Protein AF-A0A1F7WEN4-F1 (afdb_monomer)

Mean predicted aligned error: 7.09 Å

Solvent-accessible surface area (backbone atoms only — not comparable to full-atom values): 8065 Å² total; per-residue (Å²): 133,85,78,74,82,74,71,77,73,68,73,78,92,58,49,85,58,84,48,67,66,56,43,46,49,52,26,50,52,48,16,47,76,71,62,49,34,56,84,86,46,46,62,55,50,40,66,74,45,45,52,54,51,50,51,49,49,52,52,44,50,52,54,46,50,63,68,38,64,82,46,97,56,33,71,58,56,50,50,52,40,53,40,54,48,33,51,49,55,63,57,55,32,53,67,48,44,93,56,60,69,59,49,48,46,56,46,50,59,54,42,65,74,58,36,89,77,41,72,68,45,29,53,42,44,48,57,47,50,51,51,54,45,50,54,70,62,70,77,108

Nearest PDB structures (foldseek):
  6r37-assembly1_A-2  TM=3.724E-01  e=4.590E+00  Trypanosoma brucei

Structure (mmCIF, N/CA/C/O backbone):
data_AF-A0A1F7WEN4-F1
#
_entry.id   AF-A0A1F7WEN4-F1
#
loop_
_atom_site.group_PDB
_atom_site.id
_atom_site.type_symbol
_atom_site.label_atom_id
_atom_site.label_alt_id
_atom_site.label_comp_id
_atom_site.label_asym_id
_atom_site.label_entity_id
_atom_site.label_seq_id
_atom_site.pdbx_PDB_ins_code
_atom_site.Cartn_x
_atom_site.Cartn_y
_atom_site.Cartn_z
_atom_site.occupancy
_atom_site.B_iso_or_equiv
_atom_site.auth_seq_id
_atom_site.auth_comp_id
_atom_site.auth_asym_id
_atom_site.auth_atom_id
_atom_site.pdbx_PDB_model_num
ATOM 1 N N . MET A 1 1 ? -11.452 43.438 -20.530 1.00 40.16 1 MET A N 1
ATOM 2 C CA . MET A 1 1 ? -11.910 42.689 -19.344 1.00 40.16 1 MET A CA 1
ATOM 3 C C . MET A 1 1 ? -11.244 41.334 -19.395 1.00 40.16 1 MET A C 1
ATOM 5 O O . MET A 1 1 ? -11.559 40.537 -20.272 1.00 40.16 1 MET A O 1
ATOM 9 N N . ASP A 1 2 ? -10.244 41.159 -18.539 1.00 42.22 2 ASP A N 1
ATOM 10 C CA . ASP A 1 2 ? -9.455 39.944 -18.387 1.00 42.22 2 ASP A CA 1
ATOM 11 C C . ASP A 1 2 ? -10.339 38.761 -17.995 1.00 42.22 2 ASP A C 1
ATOM 13 O O . ASP A 1 2 ? -10.879 38.705 -16.891 1.00 42.22 2 ASP A O 1
ATOM 17 N N . PHE A 1 3 ? -10.474 37.796 -18.904 1.00 42.66 3 PHE A N 1
ATOM 18 C CA . PHE A 1 3 ? -10.936 36.465 -18.542 1.00 42.66 3 PHE A CA 1
ATOM 19 C C . PHE A 1 3 ? -9.825 35.812 -17.729 1.00 42.66 3 PHE A C 1
ATOM 21 O O . PHE A 1 3 ? -8.823 35.342 -18.272 1.00 42.66 3 PHE A O 1
ATOM 28 N N . GLU A 1 4 ? -10.000 35.859 -16.409 1.00 45.31 4 GLU A N 1
ATOM 29 C CA . GLU A 1 4 ? -9.192 35.163 -15.423 1.00 45.31 4 GLU A CA 1
ATOM 30 C C . GLU A 1 4 ? -8.751 33.800 -15.958 1.00 45.31 4 GLU A C 1
ATOM 32 O O . GLU A 1 4 ? -9.554 32.885 -16.162 1.00 45.31 4 GLU A O 1
ATOM 37 N N . LYS A 1 5 ? -7.434 33.652 -16.120 1.00 45.81 5 LYS A N 1
ATOM 38 C CA . LYS A 1 5 ? -6.760 32.359 -16.108 1.00 45.81 5 LYS A CA 1
ATOM 39 C C . LYS A 1 5 ? -7.019 31.716 -14.747 1.00 45.81 5 LYS A C 1
ATOM 41 O O . LYS A 1 5 ? -6.143 31.699 -13.883 1.00 45.81 5 LYS A O 1
ATOM 46 N N . ARG A 1 6 ? -8.204 31.138 -14.557 1.00 46.62 6 ARG A N 1
ATOM 47 C CA . ARG A 1 6 ? -8.410 30.085 -13.569 1.00 46.62 6 ARG A CA 1
ATOM 48 C C . ARG A 1 6 ? -7.618 28.898 -14.082 1.00 46.62 6 ARG A C 1
ATOM 50 O O . ARG A 1 6 ? -8.125 28.051 -14.812 1.00 46.62 6 ARG A O 1
ATOM 57 N N . LYS A 1 7 ? -6.321 28.897 -13.759 1.00 41.38 7 LYS A N 1
ATOM 58 C CA . LYS A 1 7 ? -5.505 27.692 -13.764 1.00 41.38 7 LYS A CA 1
ATOM 59 C C . LYS A 1 7 ? -6.309 26.680 -12.959 1.00 41.38 7 LYS A C 1
ATOM 61 O O . LYS A 1 7 ? -6.380 26.783 -11.738 1.00 41.38 7 LYS A O 1
ATOM 66 N N . LEU A 1 8 ? -6.952 25.751 -13.659 1.00 39.59 8 LEU A N 1
ATOM 67 C CA . LEU A 1 8 ? -7.334 24.470 -13.101 1.00 39.59 8 LEU A CA 1
ATOM 68 C C . LEU A 1 8 ? -6.047 23.931 -12.488 1.00 39.59 8 LEU A C 1
ATOM 70 O O . LEU A 1 8 ? -5.135 23.508 -13.201 1.00 39.59 8 LEU A O 1
ATOM 74 N N . VAL A 1 9 ? -5.922 24.071 -11.171 1.00 36.31 9 VAL A N 1
ATOM 75 C CA . VAL A 1 9 ? -4.912 23.364 -10.405 1.00 36.31 9 VAL A CA 1
ATOM 76 C C . VAL A 1 9 ? -5.284 21.909 -10.619 1.00 36.31 9 VAL A C 1
ATOM 78 O O . VAL A 1 9 ? -6.213 21.407 -9.989 1.00 36.31 9 VAL A O 1
ATOM 81 N N . LYS A 1 10 ? -4.639 21.262 -11.599 1.00 38.97 10 LYS A N 1
ATOM 82 C CA . LYS A 1 10 ? -4.671 19.808 -11.713 1.00 38.97 10 LYS A CA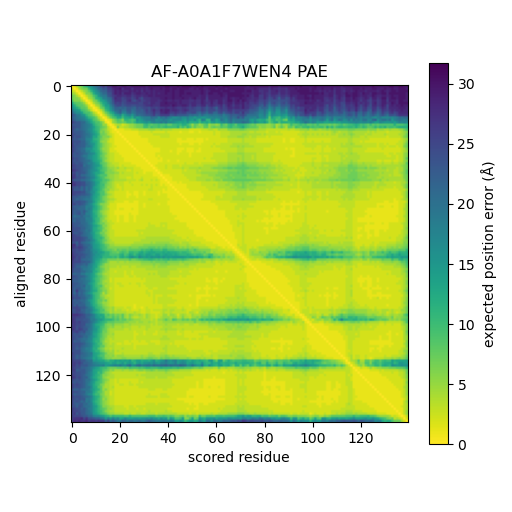 1
ATOM 83 C C . LYS A 1 10 ? -4.369 19.302 -10.300 1.00 38.97 10 LYS A C 1
ATOM 85 O O . LYS A 1 10 ? -3.400 19.806 -9.715 1.00 38.97 10 LYS A O 1
ATOM 90 N N . PRO A 1 11 ? -5.193 18.412 -9.719 1.00 42.00 11 PRO A N 1
ATOM 91 C CA . PRO A 1 11 ? -4.841 17.779 -8.457 1.00 42.00 11 PRO A CA 1
ATOM 92 C C . PRO A 1 11 ? -3.391 17.331 -8.595 1.00 42.00 11 PRO A C 1
ATOM 94 O O . PRO A 1 11 ? -3.041 16.788 -9.644 1.00 42.00 11 PRO A O 1
ATOM 97 N N . LYS A 1 12 ? -2.531 17.673 -7.628 1.00 44.75 12 LYS A N 1
ATOM 98 C CA . LYS A 1 12 ? -1.159 17.164 -7.617 1.00 44.75 12 LYS A CA 1
ATOM 99 C C . LYS A 1 12 ? -1.277 15.650 -7.669 1.00 44.75 12 LYS A C 1
ATOM 101 O O . LYS A 1 12 ? -1.657 15.020 -6.691 1.00 44.75 12 LYS A O 1
ATOM 106 N N . ASP A 1 13 ? -1.038 15.120 -8.853 1.00 49.84 13 ASP A N 1
ATOM 107 C CA . ASP A 1 13 ? -1.231 13.731 -9.234 1.00 49.84 13 ASP A CA 1
ATOM 108 C C . ASP A 1 13 ? 0.016 12.946 -8.792 1.00 49.84 13 ASP A C 1
ATOM 110 O O . ASP A 1 13 ? 0.591 12.164 -9.538 1.00 49.84 13 ASP A O 1
ATOM 114 N N . GLU A 1 14 ? 0.520 13.274 -7.606 1.00 53.56 14 GLU A N 1
ATOM 115 C CA . GLU A 1 14 ? 1.702 12.717 -6.971 1.00 53.56 14 GLU A CA 1
ATOM 116 C C . GLU A 1 14 ? 1.198 12.070 -5.684 1.00 53.56 14 GLU A C 1
ATOM 118 O O . GLU A 1 14 ? 0.561 12.741 -4.866 1.00 53.56 14 GLU A O 1
ATOM 123 N N . SER A 1 15 ? 1.450 10.768 -5.520 1.00 58.94 15 SER A N 1
ATOM 124 C CA . SER A 1 15 ? 1.280 10.112 -4.223 1.00 58.94 15 SER A CA 1
ATOM 125 C C . SER A 1 15 ? 2.043 10.920 -3.176 1.00 58.94 15 SER A C 1
ATOM 127 O O . SER A 1 15 ? 3.218 11.238 -3.373 1.00 58.94 15 SER A O 1
ATOM 129 N N . LYS A 1 16 ? 1.386 11.269 -2.068 1.00 66.62 16 LYS A N 1
ATOM 130 C CA . LYS A 1 16 ? 2.027 12.051 -0.994 1.00 66.62 16 LYS A CA 1
ATOM 131 C C . LYS A 1 16 ? 2.862 11.191 -0.046 1.00 66.62 16 LYS A C 1
ATOM 133 O O . LYS A 1 16 ? 3.461 11.728 0.881 1.00 66.62 16 LYS A O 1
ATOM 138 N N . ILE A 1 17 ? 2.864 9.875 -0.242 1.00 76.31 17 ILE A N 1
ATOM 139 C CA . ILE A 1 17 ? 3.585 8.924 0.600 1.00 76.31 17 ILE A CA 1
ATOM 140 C C . ILE A 1 17 ? 5.033 8.840 0.122 1.00 76.31 17 ILE A C 1
ATOM 142 O O . ILE A 1 17 ? 5.296 8.350 -0.975 1.00 76.31 17 ILE A O 1
ATOM 146 N N . ILE A 1 18 ? 5.948 9.334 0.958 1.00 75.75 18 ILE A N 1
ATOM 147 C CA . ILE A 1 18 ? 7.394 9.356 0.697 1.00 75.75 18 ILE A CA 1
ATOM 148 C C . ILE A 1 18 ? 8.114 8.305 1.555 1.00 75.75 18 ILE A C 1
ATOM 150 O O . ILE A 1 18 ? 9.071 7.692 1.089 1.00 75.75 18 ILE A O 1
ATOM 154 N N . ASP A 1 19 ? 7.636 8.067 2.779 1.00 88.31 19 ASP A N 1
ATOM 155 C CA . ASP A 1 19 ? 8.211 7.110 3.724 1.00 88.31 19 ASP A CA 1
ATOM 156 C C . ASP A 1 19 ? 7.141 6.420 4.600 1.00 88.31 19 ASP A C 1
ATOM 158 O O . ASP A 1 19 ? 5.949 6.748 4.542 1.00 88.31 19 ASP A O 1
ATOM 162 N N . GLU A 1 20 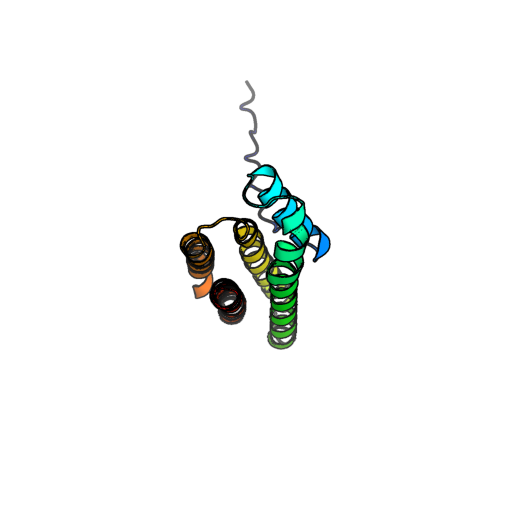? 7.581 5.451 5.417 1.00 94.00 20 GLU A N 1
ATOM 163 C CA . GLU A 1 20 ? 6.718 4.677 6.320 1.00 94.00 20 GLU A CA 1
ATOM 164 C C . GLU A 1 20 ? 6.001 5.574 7.332 1.00 94.00 20 GLU A C 1
ATOM 166 O O . GLU A 1 20 ? 4.805 5.402 7.565 1.00 94.00 20 GLU A O 1
ATOM 171 N N . SER A 1 21 ? 6.709 6.545 7.922 1.00 93.44 21 SER A N 1
ATOM 172 C CA . SER A 1 21 ? 6.153 7.416 8.963 1.00 93.44 21 SER A CA 1
ATOM 173 C C . SER A 1 21 ? 5.017 8.254 8.397 1.00 93.44 21 SER A C 1
ATOM 175 O O . SER A 1 21 ? 3.935 8.295 8.978 1.00 93.44 21 SER A O 1
ATOM 177 N N . MET A 1 22 ? 5.223 8.859 7.227 1.00 92.25 22 MET A N 1
ATOM 178 C CA . MET A 1 22 ? 4.204 9.643 6.534 1.00 92.25 22 MET A CA 1
ATOM 179 C C . MET A 1 22 ? 2.971 8.806 6.200 1.00 92.25 22 MET A C 1
ATOM 181 O O . MET A 1 22 ? 1.843 9.275 6.359 1.00 92.25 22 MET A O 1
ATOM 185 N N . TYR A 1 23 ? 3.173 7.572 5.739 1.00 94.44 23 TYR A N 1
ATOM 186 C CA . TYR A 1 23 ? 2.080 6.653 5.442 1.00 94.44 23 TYR A CA 1
ATOM 187 C C . TYR A 1 23 ? 1.291 6.261 6.698 1.00 94.44 23 TYR A C 1
ATOM 189 O O . TYR A 1 23 ? 0.056 6.342 6.705 1.00 94.44 23 TYR A O 1
ATOM 197 N N . VAL A 1 24 ? 1.993 5.871 7.764 1.00 94.75 24 VAL A N 1
ATOM 198 C CA . VAL A 1 24 ? 1.383 5.493 9.042 1.00 94.75 24 VAL A CA 1
ATOM 199 C C . VAL A 1 24 ? 0.615 6.673 9.627 1.00 94.75 24 VAL A C 1
ATOM 201 O O . VAL A 1 24 ? -0.555 6.519 9.978 1.00 94.75 24 VAL A O 1
ATOM 204 N N . ASP A 1 25 ? 1.224 7.857 9.673 1.00 93.38 25 ASP A N 1
ATOM 205 C CA . ASP A 1 25 ? 0.590 9.066 10.196 1.00 93.38 25 ASP A CA 1
ATOM 206 C C . ASP A 1 25 ? -0.646 9.446 9.383 1.00 93.38 25 ASP A C 1
ATOM 208 O O . ASP A 1 25 ? -1.683 9.775 9.961 1.00 93.38 25 ASP A O 1
ATOM 212 N N . LEU A 1 26 ? -0.586 9.355 8.051 1.00 92.00 26 LEU A N 1
ATOM 213 C CA . LEU A 1 26 ? -1.738 9.605 7.186 1.00 92.00 26 LEU A CA 1
ATOM 214 C C . LEU A 1 26 ? -2.911 8.683 7.537 1.00 92.00 26 LEU A C 1
ATOM 216 O O . LEU A 1 26 ? -4.036 9.159 7.706 1.00 92.00 26 LEU A O 1
ATOM 220 N N . CYS A 1 27 ? -2.660 7.382 7.672 1.00 93.50 27 CYS A N 1
ATOM 221 C CA . CYS A 1 27 ? -3.713 6.401 7.927 1.00 93.50 27 CYS A CA 1
ATOM 222 C C . CYS A 1 27 ? -4.258 6.496 9.356 1.00 93.50 27 CYS A C 1
ATOM 224 O O . CYS A 1 27 ? -5.474 6.489 9.552 1.00 93.50 27 CYS A O 1
ATOM 226 N N . VAL A 1 28 ? -3.378 6.642 10.349 1.00 94.31 28 VAL A N 1
ATOM 227 C CA . VAL A 1 28 ? -3.764 6.790 11.757 1.00 94.31 28 VAL A CA 1
ATOM 228 C C . VAL A 1 28 ? -4.562 8.071 11.967 1.00 94.31 28 VAL A C 1
ATOM 230 O O . VAL A 1 28 ? -5.643 8.019 12.550 1.00 94.31 28 VAL A O 1
ATOM 233 N N . ASN A 1 29 ? -4.078 9.214 11.471 1.00 93.00 29 ASN A N 1
ATOM 234 C CA . ASN A 1 29 ? -4.784 10.486 11.636 1.00 93.00 29 ASN A CA 1
ATOM 235 C C . ASN A 1 29 ? -6.154 10.444 10.960 1.00 93.00 29 ASN A C 1
ATOM 237 O O . ASN A 1 29 ? -7.128 10.956 11.508 1.00 93.00 29 ASN A O 1
ATOM 241 N N . TYR A 1 30 ? -6.256 9.804 9.793 1.00 92.25 30 TYR A N 1
ATOM 242 C CA . TYR A 1 30 ? -7.538 9.627 9.122 1.00 92.25 30 TYR A CA 1
ATOM 243 C C . TYR A 1 30 ? -8.502 8.760 9.944 1.00 92.25 30 TYR A C 1
ATOM 245 O O . TYR A 1 30 ? -9.654 9.149 10.138 1.00 92.25 30 TYR A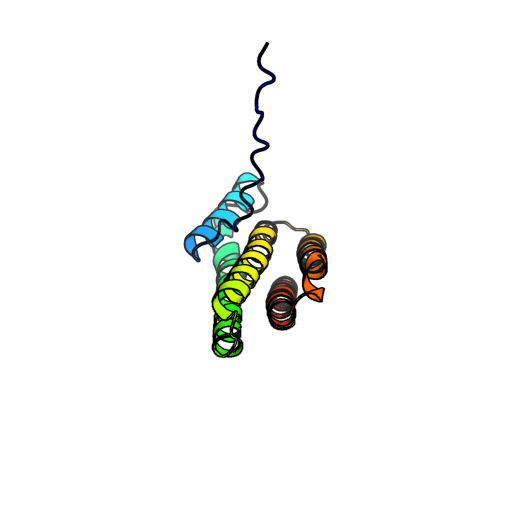 O 1
ATOM 253 N N . ALA A 1 31 ? -8.037 7.631 10.485 1.00 92.75 31 ALA A N 1
ATOM 254 C CA . ALA A 1 31 ? -8.853 6.732 11.300 1.00 92.75 31 ALA A CA 1
ATOM 255 C C . ALA A 1 31 ? -9.310 7.367 12.629 1.00 92.75 31 ALA A C 1
ATOM 257 O O . ALA A 1 31 ? -10.462 7.191 13.024 1.00 92.75 31 ALA A O 1
ATOM 258 N N . LEU A 1 32 ? -8.444 8.145 13.288 1.00 92.88 32 LEU A N 1
ATOM 259 C CA . LEU A 1 32 ? -8.782 8.869 14.519 1.00 92.88 32 LEU A CA 1
ATOM 260 C C . LEU A 1 32 ? -9.786 9.999 14.249 1.00 92.88 32 LEU A C 1
ATOM 262 O O . LEU A 1 32 ? -10.799 10.102 14.935 1.00 92.88 32 LEU A O 1
ATOM 266 N N . ASN A 1 33 ? -9.553 10.814 13.214 1.00 92.94 33 ASN A N 1
ATOM 267 C CA . ASN A 1 33 ? -10.432 11.942 12.876 1.00 92.94 33 ASN A CA 1
ATOM 268 C C . ASN A 1 33 ? -11.828 11.502 12.412 1.00 92.94 33 ASN A C 1
ATOM 270 O O . ASN A 1 33 ? -12.791 12.249 12.557 1.00 92.94 33 ASN A O 1
ATOM 274 N N . THR A 1 34 ? -11.940 10.304 11.837 1.00 91.69 34 THR A N 1
ATOM 275 C CA . THR A 1 34 ? -13.223 9.709 11.427 1.00 91.69 34 THR A CA 1
ATOM 276 C C . THR A 1 34 ? -13.908 8.930 12.550 1.00 91.69 34 THR A C 1
ATOM 278 O O . THR A 1 34 ? -15.063 8.539 12.395 1.00 91.69 34 THR A O 1
ATOM 281 N N . GLY A 1 35 ? -13.226 8.710 13.680 1.00 91.25 35 GLY A N 1
ATOM 282 C CA . GLY A 1 35 ? -13.740 7.935 14.809 1.00 91.25 35 GLY A CA 1
ATOM 283 C C . GLY A 1 35 ? -13.814 6.427 14.554 1.00 91.25 35 GLY A C 1
ATOM 284 O O . GLY A 1 35 ? -14.492 5.720 15.295 1.00 91.25 35 GLY A O 1
ATOM 285 N N . TRP A 1 36 ? -13.144 5.920 13.518 1.00 92.00 36 TRP A N 1
ATOM 286 C CA . TRP A 1 36 ? -13.104 4.485 13.219 1.00 92.00 36 TRP A CA 1
ATOM 287 C C . TRP A 1 36 ? -12.251 3.695 14.207 1.00 92.00 36 TRP A C 1
ATOM 289 O O . TRP A 1 36 ? -12.510 2.521 14.455 1.00 92.00 36 TRP A O 1
ATOM 299 N N . VAL A 1 37 ? -11.239 4.348 14.771 1.00 91.44 37 VAL A N 1
ATOM 300 C CA . VAL A 1 37 ? -10.286 3.759 15.709 1.00 91.44 37 VAL A CA 1
ATOM 301 C C . VAL A 1 37 ? -10.164 4.698 16.903 1.00 91.44 37 VAL A C 1
ATOM 303 O O . VAL A 1 37 ? -10.115 5.915 16.729 1.00 91.44 37 VAL A O 1
ATOM 306 N N . GLN A 1 38 ? -10.129 4.143 18.112 1.00 92.44 38 GLN A N 1
ATOM 307 C CA . GLN A 1 38 ? -9.847 4.893 19.338 1.00 92.44 38 GLN A CA 1
ATOM 308 C C . GLN A 1 38 ? -8.329 5.024 19.562 1.00 92.44 38 GLN A C 1
ATOM 310 O O . GLN A 1 38 ? -7.567 4.193 19.055 1.00 92.44 38 GLN A O 1
ATOM 315 N N . PRO A 1 39 ? -7.843 6.025 20.319 1.00 91.88 39 PRO A N 1
ATOM 316 C CA . PRO A 1 39 ? -6.408 6.222 20.548 1.00 91.88 39 PRO A CA 1
ATOM 317 C C . PRO A 1 39 ? -5.662 4.968 21.029 1.00 91.88 39 PRO A C 1
ATOM 319 O O . PRO A 1 39 ? -4.531 4.722 20.609 1.00 91.88 39 PRO A O 1
ATOM 322 N N . GLU A 1 40 ? -6.303 4.129 21.841 1.00 92.50 40 GLU A N 1
ATOM 323 C CA . GLU A 1 40 ? -5.721 2.903 22.404 1.00 92.50 40 GLU A CA 1
ATOM 324 C C . GLU A 1 40 ? -5.557 1.800 21.345 1.00 92.50 40 GLU A C 1
ATOM 326 O O . GLU A 1 40 ? -4.696 0.929 21.458 1.00 92.50 40 GLU A O 1
ATOM 331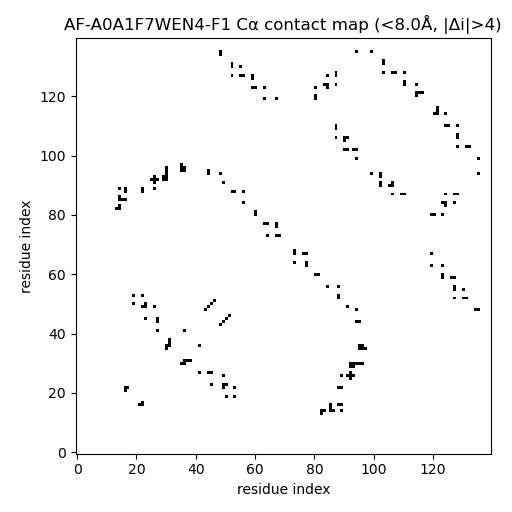 N N . GLN A 1 41 ? -6.358 1.857 20.281 1.00 90.06 41 GLN A N 1
ATOM 332 C CA . GLN A 1 41 ? -6.331 0.918 19.162 1.00 90.06 41 GLN A CA 1
ATOM 333 C C . GLN A 1 41 ? -5.315 1.322 18.078 1.00 90.06 41 GLN A C 1
ATOM 335 O O . GLN A 1 41 ? -5.060 0.537 17.161 1.00 90.06 41 GLN A O 1
ATOM 340 N N . LYS A 1 42 ? -4.678 2.503 18.189 1.00 93.12 42 LYS A N 1
ATOM 341 C CA . LYS A 1 42 ? -3.657 2.989 17.240 1.00 93.12 42 LYS A CA 1
ATOM 342 C C . LYS A 1 42 ? -2.540 1.970 17.030 1.00 93.12 42 LYS A C 1
ATOM 344 O O . LYS A 1 42 ? -2.185 1.685 15.893 1.00 93.12 42 LYS A O 1
ATOM 349 N N . ASN A 1 43 ? -2.004 1.407 18.112 1.00 93.50 43 ASN A N 1
ATOM 350 C CA . ASN A 1 43 ? -0.889 0.463 18.015 1.00 93.50 43 ASN A CA 1
ATOM 351 C C . ASN A 1 43 ? -1.289 -0.816 17.272 1.00 93.50 43 ASN A C 1
ATOM 353 O O . ASN A 1 43 ? -0.500 -1.339 16.494 1.00 93.50 43 ASN A O 1
ATOM 357 N N . ILE A 1 44 ? -2.525 -1.288 17.460 1.00 92.25 44 ILE A N 1
ATOM 358 C CA . ILE A 1 44 ? -3.045 -2.454 16.738 1.00 92.25 44 ILE A CA 1
ATOM 359 C C . ILE A 1 44 ? -3.149 -2.135 15.245 1.00 92.25 44 ILE A C 1
ATOM 361 O O . ILE A 1 44 ? -2.634 -2.898 14.431 1.00 92.25 44 ILE A O 1
ATOM 365 N N . LEU A 1 45 ? -3.747 -0.992 14.884 1.00 93.50 45 LEU A N 1
ATOM 366 C CA . LEU A 1 45 ? -3.840 -0.545 13.492 1.00 93.50 45 LEU A CA 1
ATOM 367 C C . LEU A 1 45 ? -2.449 -0.454 12.839 1.00 93.50 45 LEU A C 1
ATOM 369 O O . LEU A 1 45 ? -2.234 -0.989 11.751 1.00 93.50 45 LEU A O 1
ATOM 373 N N . THR A 1 46 ? -1.496 0.192 13.512 1.00 94.69 46 THR A N 1
ATOM 374 C CA . THR A 1 46 ? -0.145 0.406 12.984 1.00 94.69 46 THR A CA 1
ATOM 375 C C . THR A 1 46 ? 0.633 -0.894 12.817 1.00 94.69 46 THR A C 1
ATOM 377 O O . THR A 1 46 ? 1.137 -1.159 11.727 1.00 94.69 46 THR A O 1
ATOM 380 N N . GLU A 1 47 ? 0.742 -1.704 13.871 1.00 95.50 47 GLU A N 1
ATOM 381 C CA . GLU A 1 47 ? 1.618 -2.881 13.870 1.00 95.50 47 GLU A CA 1
ATOM 382 C C . GLU A 1 47 ? 1.024 -4.055 13.090 1.00 95.50 47 GLU A C 1
ATOM 384 O O . GLU A 1 47 ? 1.759 -4.792 12.437 1.00 95.50 47 GLU A O 1
ATOM 389 N N . GLN A 1 48 ? -0.298 -4.248 13.138 1.00 94.00 48 GLN A N 1
ATOM 390 C CA . GLN A 1 48 ? -0.920 -5.402 12.482 1.00 94.00 48 GLN A CA 1
ATOM 391 C C . GLN A 1 48 ? -1.247 -5.159 11.013 1.00 94.00 48 GLN A C 1
ATOM 393 O O . GLN A 1 48 ? -1.306 -6.129 10.260 1.00 94.00 48 GLN A O 1
ATOM 398 N N . TYR A 1 49 ? -1.452 -3.902 10.606 1.00 94.94 49 TYR A N 1
ATOM 399 C CA . TYR A 1 49 ? -1.902 -3.584 9.252 1.00 94.94 49 TYR A CA 1
ATOM 400 C C . TYR A 1 49 ? -0.937 -2.665 8.512 1.00 94.94 49 TYR A C 1
ATOM 402 O O . TYR A 1 49 ? -0.380 -3.061 7.492 1.00 94.94 49 TYR A O 1
ATOM 410 N N . LEU A 1 50 ? -0.703 -1.454 9.021 1.00 95.62 50 LEU A N 1
ATOM 411 C CA . LEU A 1 50 ? -0.008 -0.421 8.246 1.00 95.62 50 LEU A CA 1
ATOM 412 C C . LEU A 1 50 ? 1.463 -0.778 7.989 1.00 95.62 50 LEU A C 1
ATOM 414 O O . LEU A 1 50 ? 1.892 -0.821 6.839 1.00 95.62 50 LEU A O 1
ATOM 418 N N . LYS A 1 51 ? 2.237 -1.108 9.025 1.00 96.12 51 LYS A N 1
ATOM 419 C CA . LYS A 1 51 ? 3.650 -1.483 8.848 1.00 96.12 51 LYS A CA 1
ATOM 420 C C . LYS A 1 51 ? 3.838 -2.694 7.923 1.00 96.12 51 LYS A C 1
ATOM 422 O O . LYS A 1 51 ? 4.649 -2.596 7.003 1.00 96.12 51 LYS A O 1
ATOM 427 N N . PRO A 1 52 ? 3.084 -3.803 8.077 1.00 97.38 52 PRO A N 1
ATOM 428 C CA . PRO A 1 52 ? 3.147 -4.915 7.129 1.00 97.38 52 PRO A CA 1
ATOM 429 C C . PRO A 1 52 ? 2.847 -4.514 5.680 1.00 97.38 52 PRO A C 1
ATOM 431 O O . PRO A 1 52 ? 3.562 -4.938 4.774 1.00 97.38 52 PRO A O 1
ATOM 434 N N . ILE A 1 53 ? 1.832 -3.674 5.451 1.00 97.12 53 ILE A N 1
ATOM 435 C CA . ILE A 1 53 ? 1.476 -3.192 4.107 1.00 97.12 53 ILE A CA 1
ATOM 436 C C . ILE A 1 53 ? 2.603 -2.350 3.511 1.00 97.12 53 ILE A C 1
ATOM 438 O O . ILE A 1 53 ? 2.972 -2.553 2.354 1.00 97.12 53 ILE A O 1
ATOM 442 N N . TYR A 1 54 ? 3.177 -1.433 4.292 1.00 97.00 54 TYR A N 1
ATOM 443 C CA . TYR A 1 54 ? 4.282 -0.602 3.824 1.00 97.00 54 TYR A CA 1
ATOM 444 C C . TYR A 1 54 ? 5.523 -1.439 3.496 1.00 97.00 54 TYR A C 1
ATOM 446 O O . TYR A 1 54 ? 6.137 -1.253 2.445 1.00 97.00 54 TYR A O 1
ATOM 454 N N . LYS A 1 55 ? 5.841 -2.423 4.344 1.00 97.38 55 LYS A N 1
ATOM 455 C CA . LYS A 1 55 ? 6.922 -3.381 4.097 1.00 97.38 55 LYS A CA 1
ATOM 456 C C . LYS A 1 55 ? 6.716 -4.116 2.773 1.00 97.38 55 LYS A C 1
ATOM 458 O O . LYS A 1 55 ? 7.622 -4.123 1.941 1.00 97.38 55 LYS A O 1
ATOM 463 N N . LYS A 1 56 ? 5.515 -4.654 2.529 1.00 97.88 56 LYS A N 1
ATOM 464 C CA . LYS A 1 56 ? 5.210 -5.330 1.261 1.00 97.88 56 LYS A CA 1
ATOM 465 C C . LYS A 1 56 ? 5.315 -4.386 0.062 1.00 97.88 56 LYS A C 1
ATOM 467 O O . LYS A 1 56 ? 5.841 -4.778 -0.973 1.00 97.88 56 LYS A O 1
ATOM 472 N N . TYR A 1 57 ? 4.858 -3.143 0.197 1.00 96.81 57 TYR A N 1
ATOM 473 C CA . TYR A 1 57 ? 5.024 -2.117 -0.834 1.00 96.81 57 TYR A CA 1
ATOM 474 C C . TYR A 1 57 ? 6.499 -1.889 -1.190 1.00 96.81 57 TYR A C 1
ATOM 476 O O . TYR A 1 57 ? 6.835 -1.852 -2.373 1.00 96.81 57 TYR A O 1
ATOM 484 N N . THR A 1 58 ? 7.383 -1.776 -0.192 1.00 96.50 58 THR A N 1
ATOM 485 C CA . THR A 1 58 ? 8.823 -1.614 -0.445 1.00 96.50 58 THR A CA 1
ATOM 486 C C . THR A 1 58 ? 9.449 -2.852 -1.078 1.00 96.50 58 THR A C 1
ATOM 488 O O . THR A 1 58 ? 10.199 -2.708 -2.037 1.00 96.50 58 THR A O 1
ATOM 491 N N . GLU A 1 59 ? 9.083 -4.054 -0.618 1.00 97.50 59 GLU A N 1
ATOM 492 C CA . GLU A 1 59 ? 9.564 -5.321 -1.189 1.00 97.50 59 GLU A CA 1
ATOM 493 C C . GLU A 1 59 ? 9.202 -5.429 -2.675 1.00 97.50 59 GLU A C 1
ATOM 495 O O . GLU A 1 59 ? 10.075 -5.627 -3.514 1.00 97.50 59 GLU A O 1
ATOM 500 N N . VAL A 1 60 ? 7.930 -5.195 -3.015 1.00 96.81 60 VAL A N 1
ATOM 501 C CA . VAL A 1 60 ? 7.446 -5.231 -4.403 1.00 96.81 60 VAL A CA 1
ATOM 502 C C . VAL A 1 60 ? 8.132 -4.170 -5.267 1.00 96.81 60 VAL A C 1
ATOM 504 O O . VAL A 1 60 ? 8.469 -4.433 -6.420 1.00 96.81 60 VAL A O 1
ATOM 507 N N . LEU A 1 61 ? 8.356 -2.964 -4.737 1.00 94.38 61 LEU A N 1
ATOM 508 C CA . LEU A 1 61 ? 9.073 -1.929 -5.481 1.00 94.38 61 LEU A CA 1
ATOM 509 C C . LEU A 1 61 ? 10.525 -2.298 -5.753 1.00 94.38 61 LEU A C 1
ATOM 511 O O . LEU A 1 61 ? 11.023 -1.991 -6.833 1.00 94.38 61 LEU A O 1
ATOM 515 N N . ASP A 1 62 ? 11.213 -2.900 -4.792 1.00 95.31 62 ASP A N 1
ATOM 516 C CA . ASP A 1 62 ? 12.614 -3.272 -4.961 1.00 95.31 62 ASP A CA 1
ATOM 517 C C . ASP A 1 62 ? 12.770 -4.457 -5.924 1.00 95.31 62 ASP A C 1
ATOM 519 O O . ASP A 1 62 ? 13.670 -4.428 -6.766 1.00 95.31 62 ASP A O 1
ATOM 523 N N . GLU A 1 63 ? 11.844 -5.422 -5.896 1.00 95.56 63 GLU A N 1
ATOM 524 C CA . GLU A 1 63 ? 11.735 -6.487 -6.905 1.00 95.56 63 GLU A CA 1
ATOM 525 C C . GLU A 1 63 ? 11.579 -5.896 -8.315 1.00 95.56 63 GLU A C 1
ATOM 527 O O . GLU A 1 63 ? 12.389 -6.164 -9.202 1.00 95.56 63 GLU A O 1
ATOM 532 N N . VAL A 1 64 ? 10.602 -5.005 -8.509 1.00 93.81 64 VAL A N 1
ATOM 533 C CA . VAL A 1 64 ? 10.358 -4.358 -9.807 1.00 93.81 64 VAL A CA 1
ATOM 534 C C . VAL A 1 64 ? 11.557 -3.537 -10.274 1.00 93.81 64 VAL A C 1
ATOM 536 O O . VAL A 1 64 ? 11.906 -3.586 -11.449 1.00 93.81 64 VAL A O 1
ATOM 539 N N . LYS A 1 65 ? 12.203 -2.770 -9.386 1.00 93.25 65 LYS A N 1
ATOM 540 C CA . LYS A 1 65 ? 13.399 -1.992 -9.751 1.00 93.25 65 LYS A CA 1
ATOM 541 C C . LYS A 1 65 ? 14.523 -2.894 -10.247 1.00 93.25 65 LYS A C 1
ATOM 543 O O . LYS A 1 65 ? 15.235 -2.491 -11.160 1.00 93.25 65 LYS A O 1
ATOM 548 N N . SER A 1 66 ? 14.692 -4.068 -9.637 1.00 92.81 66 SER A N 1
ATOM 549 C CA . SER A 1 66 ? 15.702 -5.044 -10.050 1.00 92.81 66 SER A CA 1
ATOM 550 C C . SER A 1 66 ? 15.415 -5.585 -11.450 1.00 92.81 66 SER A C 1
ATOM 552 O O . SER A 1 66 ? 16.324 -5.635 -12.274 1.00 92.81 66 SER A O 1
ATOM 554 N N . GLU A 1 67 ? 14.161 -5.939 -11.735 1.00 91.25 67 GLU A N 1
ATOM 555 C CA . GLU A 1 67 ? 13.747 -6.478 -13.039 1.00 91.25 67 GLU A CA 1
ATOM 556 C C . GLU A 1 67 ? 13.815 -5.418 -14.154 1.00 91.25 67 GLU A C 1
ATOM 558 O O . GLU A 1 67 ? 14.373 -5.648 -15.225 1.00 91.25 67 GLU A O 1
ATOM 563 N N . VAL A 1 68 ? 13.329 -4.206 -13.874 1.00 90.12 68 VAL A N 1
ATOM 564 C CA . VAL A 1 68 ? 13.256 -3.098 -14.841 1.00 90.12 68 VAL A CA 1
ATOM 565 C C . VAL A 1 68 ? 14.626 -2.446 -15.092 1.00 90.12 68 VAL A C 1
ATOM 567 O O . VAL A 1 68 ? 14.784 -1.694 -16.050 1.00 90.12 68 VAL A O 1
ATOM 570 N N . ALA A 1 69 ? 15.654 -2.726 -14.280 1.00 86.69 69 ALA A N 1
ATOM 571 C CA . ALA A 1 69 ? 16.972 -2.083 -14.379 1.00 86.69 69 ALA A CA 1
ATOM 572 C C . ALA A 1 69 ? 17.660 -2.239 -15.751 1.00 86.69 69 ALA A C 1
ATOM 574 O O . ALA A 1 69 ? 18.512 -1.420 -16.101 1.00 86.69 69 ALA A O 1
ATOM 575 N N . ALA A 1 70 ? 17.309 -3.276 -16.517 1.00 83.31 70 ALA A N 1
ATOM 576 C CA . ALA A 1 70 ? 17.852 -3.528 -17.851 1.00 83.31 70 ALA A CA 1
ATOM 577 C C . ALA A 1 70 ? 17.111 -2.781 -18.981 1.00 83.31 70 ALA A C 1
ATOM 579 O O . ALA A 1 70 ? 17.588 -2.769 -20.120 1.00 83.31 70 ALA A O 1
ATOM 580 N N . ASP A 1 71 ? 15.974 -2.145 -18.690 1.00 86.31 71 ASP A N 1
ATOM 581 C CA . ASP A 1 71 ? 15.151 -1.471 -19.692 1.00 86.31 71 ASP A CA 1
ATOM 582 C C . ASP A 1 71 ? 15.704 -0.092 -20.070 1.00 86.31 71 ASP A C 1
ATOM 584 O O . ASP A 1 71 ? 16.183 0.680 -19.241 1.00 86.31 71 ASP A O 1
ATOM 588 N N . THR A 1 72 ? 15.543 0.289 -21.340 1.00 81.25 72 THR A N 1
ATOM 589 C CA . THR A 1 72 ? 15.965 1.610 -21.854 1.00 81.25 72 THR A CA 1
ATOM 590 C C . THR A 1 72 ? 15.180 2.780 -21.233 1.00 81.25 72 THR A C 1
ATOM 592 O O . THR A 1 72 ? 15.639 3.918 -21.251 1.00 81.25 72 THR A O 1
ATOM 595 N N . ASP A 1 73 ? 13.998 2.500 -20.681 1.00 87.94 73 ASP A N 1
ATOM 596 C CA . ASP A 1 73 ? 13.059 3.460 -20.087 1.00 87.94 73 ASP A CA 1
ATOM 597 C C . ASP A 1 73 ? 13.136 3.511 -18.550 1.00 87.94 73 ASP A C 1
ATOM 599 O O . ASP A 1 73 ? 12.612 4.454 -17.966 1.00 87.94 73 ASP A O 1
ATOM 603 N N . ALA A 1 74 ? 13.838 2.570 -17.905 1.00 88.94 74 ALA A N 1
ATOM 604 C CA . ALA A 1 74 ? 13.673 2.145 -16.509 1.00 88.94 74 ALA A CA 1
ATOM 605 C C . ALA A 1 74 ? 13.219 3.208 -15.489 1.00 88.94 74 ALA A C 1
ATOM 607 O O . ALA A 1 74 ? 12.294 2.978 -14.710 1.00 88.94 74 ALA A O 1
ATOM 608 N N . GLU A 1 75 ? 13.844 4.388 -15.477 1.00 90.00 75 GLU A N 1
ATOM 609 C CA . GLU A 1 75 ? 13.497 5.483 -14.566 1.00 90.00 75 GLU A CA 1
ATOM 610 C C . GLU A 1 75 ? 12.037 5.955 -14.715 1.00 90.00 75 GLU A C 1
ATOM 612 O O . GLU A 1 75 ? 11.364 6.241 -13.719 1.00 90.00 75 GLU A O 1
ATOM 617 N N . THR A 1 76 ? 11.528 6.035 -15.944 1.00 90.69 76 THR A N 1
ATOM 618 C CA . THR A 1 76 ? 10.157 6.474 -16.236 1.00 90.69 76 THR A CA 1
ATOM 619 C C . THR A 1 76 ? 9.152 5.433 -15.758 1.00 90.69 76 THR A C 1
ATOM 621 O O . THR A 1 76 ? 8.230 5.773 -15.007 1.00 90.69 76 THR A O 1
ATOM 624 N N . ARG A 1 77 ? 9.365 4.160 -16.098 1.00 90.56 77 ARG A N 1
ATOM 625 C CA . ARG A 1 77 ? 8.564 3.027 -15.624 1.00 90.56 77 ARG A CA 1
ATOM 626 C C . ARG A 1 77 ? 8.558 2.915 -14.101 1.00 90.56 77 ARG A C 1
ATOM 628 O O . ARG A 1 77 ? 7.480 2.873 -13.509 1.00 90.56 77 ARG A O 1
ATOM 635 N N . ILE A 1 78 ? 9.715 2.998 -13.440 1.00 91.75 78 ILE A N 1
ATOM 636 C CA . ILE A 1 78 ? 9.803 2.976 -11.968 1.00 91.75 78 ILE A CA 1
ATOM 637 C C . ILE A 1 78 ? 9.005 4.134 -11.353 1.00 91.75 78 ILE A C 1
ATOM 639 O O . ILE A 1 78 ? 8.276 3.922 -10.379 1.00 91.75 78 ILE A O 1
ATOM 643 N N . LYS A 1 79 ? 9.078 5.349 -11.918 1.00 91.31 79 LYS A N 1
ATOM 644 C CA . LYS A 1 79 ? 8.275 6.497 -11.451 1.00 91.31 79 LYS A CA 1
ATOM 645 C C . LYS A 1 79 ? 6.775 6.241 -11.585 1.00 91.31 79 LYS A C 1
ATOM 647 O O . LYS A 1 79 ? 6.024 6.545 -10.655 1.00 91.31 79 LYS A O 1
ATOM 652 N N . ILE A 1 80 ? 6.334 5.681 -12.711 1.00 91.25 80 ILE A N 1
ATOM 653 C CA . ILE A 1 80 ? 4.923 5.342 -12.944 1.00 91.25 80 ILE A CA 1
ATOM 654 C C . ILE A 1 80 ? 4.456 4.292 -11.932 1.00 91.25 80 ILE A C 1
ATOM 656 O O . ILE A 1 80 ? 3.426 4.496 -11.285 1.00 91.25 80 ILE A O 1
ATOM 660 N N . ILE A 1 81 ? 5.221 3.215 -11.748 1.00 92.50 81 ILE A N 1
ATOM 661 C CA . ILE A 1 81 ? 4.878 2.127 -10.824 1.00 92.50 81 ILE A CA 1
ATOM 662 C C . ILE A 1 81 ? 4.825 2.644 -9.388 1.00 92.50 81 ILE A C 1
ATOM 664 O O . ILE A 1 81 ? 3.802 2.493 -8.723 1.00 92.50 81 ILE A O 1
ATOM 668 N N . THR A 1 82 ? 5.858 3.364 -8.946 1.00 93.12 82 THR A N 1
ATOM 669 C CA . THR A 1 82 ? 5.904 3.984 -7.611 1.00 93.12 82 THR A CA 1
ATOM 670 C C . THR A 1 82 ? 4.687 4.875 -7.366 1.00 93.12 82 THR A C 1
ATOM 672 O O . THR A 1 82 ? 4.031 4.762 -6.330 1.00 93.12 82 THR A O 1
ATOM 675 N N . LYS A 1 83 ? 4.313 5.714 -8.342 1.00 90.69 83 LYS A N 1
ATOM 676 C CA . LYS A 1 83 ? 3.117 6.562 -8.245 1.00 90.69 83 LYS A CA 1
ATOM 677 C C . LYS A 1 83 ? 1.842 5.733 -8.066 1.00 90.69 83 LYS A C 1
ATOM 679 O O . LYS A 1 83 ? 1.029 6.042 -7.195 1.00 90.69 83 LYS A O 1
ATOM 684 N N . ARG A 1 84 ? 1.639 4.699 -8.885 1.00 92.56 84 ARG A N 1
ATOM 685 C CA . ARG A 1 84 ? 0.421 3.871 -8.852 1.00 92.56 84 ARG A CA 1
ATOM 686 C C . ARG A 1 84 ? 0.310 3.061 -7.566 1.00 92.56 84 ARG A C 1
ATOM 688 O O . ARG A 1 84 ? -0.756 3.053 -6.953 1.00 92.56 84 ARG A O 1
ATOM 695 N N . LEU A 1 85 ? 1.405 2.461 -7.111 1.00 93.62 85 LEU A N 1
ATOM 696 C CA . LEU A 1 85 ? 1.432 1.742 -5.840 1.00 93.62 85 LEU A CA 1
ATOM 697 C C . LEU A 1 85 ? 1.216 2.677 -4.643 1.00 93.62 85 LEU A C 1
ATOM 699 O O . LEU A 1 85 ? 0.473 2.335 -3.726 1.00 93.62 85 LEU A O 1
ATOM 703 N N . GLY A 1 86 ? 1.771 3.892 -4.676 1.00 92.88 86 GLY A N 1
ATOM 704 C CA . GLY A 1 86 ? 1.510 4.904 -3.651 1.00 92.88 86 GLY A CA 1
ATOM 705 C C . GLY A 1 86 ? 0.019 5.242 -3.521 1.00 92.88 86 GLY A C 1
ATOM 706 O O . GLY A 1 86 ? -0.518 5.330 -2.421 1.00 92.88 86 GLY A O 1
ATOM 707 N N . HIS A 1 87 ? -0.708 5.312 -4.635 1.00 91.50 87 HIS A N 1
ATOM 708 C CA . HIS A 1 87 ? -2.160 5.489 -4.598 1.00 91.50 87 HIS A CA 1
ATOM 709 C C . HIS A 1 87 ? -2.934 4.254 -4.098 1.00 91.50 87 HIS A C 1
ATOM 711 O O . HIS A 1 87 ? -4.039 4.411 -3.568 1.00 91.50 87 HIS A O 1
ATOM 717 N N . ILE A 1 88 ? -2.398 3.037 -4.245 1.00 93.88 88 ILE A N 1
ATOM 718 C CA . ILE A 1 88 ? -2.947 1.852 -3.561 1.00 93.88 88 ILE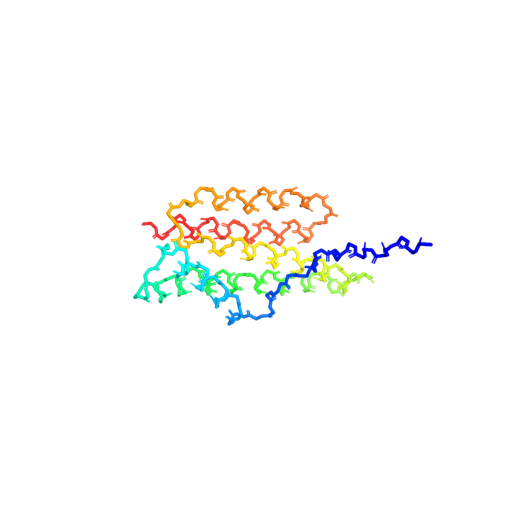 A CA 1
ATOM 719 C C . ILE A 1 88 ? -2.768 2.016 -2.048 1.00 93.88 88 ILE A C 1
ATOM 721 O O . ILE A 1 88 ? -3.744 1.880 -1.309 1.00 93.88 88 ILE A O 1
ATOM 725 N N . LEU A 1 89 ? -1.573 2.404 -1.585 1.00 93.94 89 LEU A N 1
ATOM 726 C CA . LEU A 1 89 ? -1.328 2.679 -0.166 1.00 93.94 89 LEU A CA 1
ATOM 727 C C . LEU A 1 89 ? -2.291 3.734 0.385 1.00 93.94 89 LEU A C 1
ATOM 729 O O . LEU A 1 89 ? -2.909 3.514 1.423 1.00 93.94 89 LEU A O 1
ATOM 733 N N . GLU A 1 90 ? -2.509 4.847 -0.315 1.00 91.62 90 GLU A N 1
ATOM 734 C CA . GLU A 1 90 ? -3.433 5.894 0.141 1.00 91.62 90 GLU A CA 1
ATOM 735 C C . GLU A 1 90 ? -4.860 5.376 0.397 1.00 91.62 90 GLU A C 1
ATOM 737 O O . GLU A 1 90 ? -5.560 5.932 1.246 1.00 91.62 90 GLU A O 1
ATOM 742 N N . ARG A 1 91 ? -5.314 4.328 -0.303 1.00 91.25 91 ARG A N 1
ATOM 743 C CA . ARG A 1 91 ? -6.648 3.721 -0.109 1.00 91.25 91 ARG A CA 1
ATOM 744 C C . ARG A 1 91 ? -6.739 2.881 1.159 1.00 91.25 91 ARG A C 1
ATOM 746 O O . ARG A 1 91 ? -7.799 2.818 1.781 1.00 91.25 91 ARG A O 1
ATOM 753 N N . THR A 1 92 ? -5.617 2.335 1.618 1.00 92.94 92 THR A N 1
ATOM 754 C CA . THR A 1 92 ? -5.539 1.584 2.881 1.00 92.94 92 THR A CA 1
ATOM 755 C C . THR A 1 92 ? -5.747 2.456 4.125 1.00 92.94 92 THR A C 1
ATOM 757 O O . THR A 1 92 ? -5.978 1.927 5.210 1.00 92.94 92 THR A O 1
ATOM 760 N N . ARG A 1 93 ? -5.821 3.791 3.985 1.00 90.19 93 ARG A N 1
ATOM 761 C CA . ARG A 1 93 ? -6.244 4.700 5.072 1.00 90.19 93 ARG A CA 1
ATOM 762 C C . ARG A 1 93 ? -7.589 4.319 5.697 1.00 90.19 93 ARG A C 1
ATOM 764 O O . ARG A 1 93 ? -7.894 4.732 6.810 1.00 90.19 93 ARG A O 1
ATOM 771 N N . ARG A 1 94 ? -8.409 3.550 4.973 1.00 88.69 94 ARG A N 1
ATOM 772 C CA . ARG A 1 94 ? -9.724 3.074 5.409 1.00 88.69 94 ARG A CA 1
ATOM 773 C C . ARG A 1 94 ? -9.705 1.804 6.259 1.00 88.69 94 ARG A C 1
ATOM 775 O O . ARG A 1 94 ? -10.761 1.450 6.770 1.00 88.69 94 ARG A O 1
ATOM 782 N N . ILE A 1 95 ? -8.556 1.153 6.463 1.00 88.44 95 ILE A N 1
ATOM 783 C CA . ILE A 1 95 ? -8.436 -0.118 7.214 1.00 88.44 95 ILE A CA 1
ATOM 784 C C . ILE A 1 95 ? -8.928 -0.024 8.663 1.00 88.44 95 ILE A C 1
ATOM 786 O O . ILE A 1 95 ? -9.388 -1.018 9.210 1.00 88.44 95 ILE A O 1
ATOM 790 N N . GLY A 1 96 ? -8.937 1.169 9.262 1.00 81.31 96 GLY A N 1
ATOM 791 C CA . GLY A 1 96 ? -9.570 1.371 10.568 1.00 81.31 96 GLY A CA 1
ATOM 792 C C . GLY A 1 96 ? -11.093 1.163 10.577 1.00 81.31 96 GLY A C 1
ATOM 793 O O . GLY A 1 96 ? -11.665 0.964 11.642 1.00 81.31 96 GLY A O 1
ATOM 794 N N . SER A 1 97 ? -11.763 1.223 9.422 1.00 85.88 97 SER A N 1
ATOM 795 C CA . SER A 1 97 ? -13.215 1.040 9.319 1.00 85.88 97 SER A CA 1
ATOM 796 C C . SER A 1 97 ? -13.634 -0.432 9.426 1.00 85.88 97 SER A C 1
ATOM 798 O O . SER A 1 97 ? -12.850 -1.348 9.193 1.00 85.88 97 SER A O 1
ATOM 800 N N . THR A 1 98 ? -14.911 -0.674 9.724 1.00 79.00 98 THR A N 1
ATOM 801 C CA . THR A 1 98 ? -15.479 -2.030 9.824 1.00 79.00 98 THR A CA 1
ATOM 802 C C . THR A 1 98 ? -15.801 -2.677 8.469 1.00 79.00 98 THR A C 1
ATOM 804 O O . THR A 1 98 ? -16.195 -3.841 8.428 1.00 79.00 98 THR A O 1
ATOM 807 N N . ASP A 1 99 ? -15.624 -1.963 7.353 1.00 88.69 99 ASP A N 1
ATOM 808 C CA 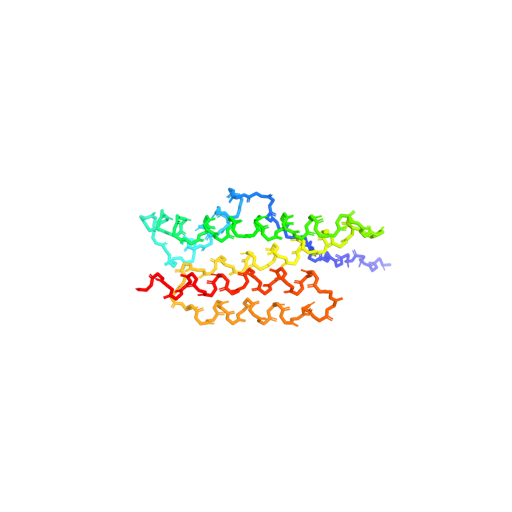. ASP A 1 99 ? -16.081 -2.371 6.019 1.00 88.69 99 ASP A CA 1
ATOM 809 C C . ASP A 1 99 ? -14.924 -2.863 5.133 1.00 88.69 99 ASP A C 1
ATOM 811 O O . ASP A 1 99 ? -14.501 -2.208 4.178 1.00 88.69 99 ASP A O 1
ATOM 815 N N . ARG A 1 100 ? -14.393 -4.043 5.468 1.00 89.88 100 ARG A N 1
ATOM 816 C CA . ARG A 1 100 ? -13.236 -4.643 4.776 1.00 89.88 100 ARG A CA 1
ATOM 817 C C . ARG A 1 100 ? -13.514 -4.907 3.294 1.00 89.88 100 ARG A C 1
ATOM 819 O O . ARG A 1 100 ? -12.671 -4.606 2.455 1.00 89.88 100 ARG A O 1
ATOM 826 N N . ASN A 1 101 ? -14.722 -5.373 2.966 1.00 91.50 101 ASN A N 1
ATOM 827 C CA . ASN A 1 101 ? -15.140 -5.662 1.590 1.00 91.50 101 ASN A CA 1
ATOM 828 C C . ASN A 1 101 ? -15.029 -4.429 0.688 1.00 91.50 101 ASN A C 1
ATOM 830 O O . ASN A 1 101 ? -14.530 -4.512 -0.432 1.00 91.50 101 ASN A O 1
ATOM 834 N N . ASN A 1 102 ? -15.482 -3.273 1.171 1.00 91.06 102 ASN A N 1
ATOM 835 C CA . ASN A 1 102 ? -15.446 -2.037 0.400 1.00 91.06 102 ASN A CA 1
ATOM 836 C C . ASN A 1 102 ? -14.023 -1.502 0.223 1.00 91.06 102 ASN A C 1
ATOM 838 O O . ASN A 1 102 ? -13.721 -0.951 -0.831 1.00 91.06 102 ASN A O 1
ATOM 842 N N . ILE A 1 103 ? -13.144 -1.697 1.211 1.00 92.31 103 ILE A N 1
ATOM 843 C CA . ILE A 1 103 ? -11.720 -1.341 1.103 1.00 92.31 103 ILE A CA 1
ATOM 844 C C . ILE A 1 103 ? -11.053 -2.187 0.021 1.00 92.31 103 ILE A C 1
ATOM 846 O O . ILE A 1 103 ? -10.441 -1.643 -0.896 1.00 92.31 103 ILE A O 1
ATOM 850 N N . THR A 1 104 ? -11.207 -3.509 0.110 1.00 94.12 104 THR A N 1
ATOM 851 C CA . THR A 1 104 ? -10.654 -4.454 -0.863 1.00 94.12 104 THR A CA 1
ATOM 852 C C . THR A 1 1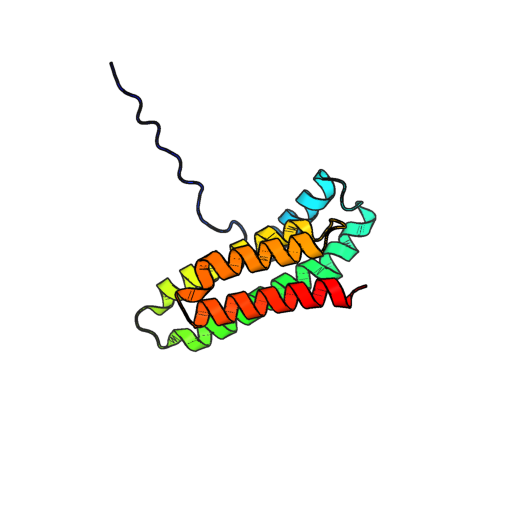04 ? -11.180 -4.157 -2.267 1.00 94.12 104 THR A C 1
ATOM 854 O O . THR A 1 104 ? -10.395 -4.059 -3.208 1.00 94.12 104 THR A O 1
ATOM 857 N N . ARG A 1 105 ? -12.489 -3.907 -2.408 1.00 93.88 105 ARG A N 1
ATOM 858 C CA . ARG A 1 105 ? -13.099 -3.508 -3.682 1.00 93.88 105 ARG A CA 1
ATOM 859 C C . ARG A 1 105 ? -12.511 -2.205 -4.225 1.00 93.88 105 ARG A C 1
ATOM 861 O O . ARG A 1 105 ? -12.143 -2.165 -5.385 1.00 93.88 105 ARG A O 1
ATOM 868 N N . GLU A 1 106 ? -12.371 -1.159 -3.409 1.00 93.44 106 GLU A N 1
ATOM 869 C CA . GLU A 1 106 ? -11.806 0.128 -3.852 1.00 93.44 106 GLU A CA 1
ATOM 870 C C . GLU A 1 106 ? -10.348 -0.002 -4.334 1.00 93.44 106 GLU A C 1
ATOM 872 O O . GLU A 1 106 ? -9.933 0.693 -5.265 1.00 93.44 106 GLU A O 1
ATOM 877 N N . ILE A 1 107 ? -9.568 -0.888 -3.709 1.00 94.81 107 ILE A N 1
ATOM 878 C CA . ILE A 1 107 ? -8.191 -1.190 -4.115 1.00 94.81 107 ILE A CA 1
ATOM 879 C C . ILE A 1 107 ? -8.171 -1.926 -5.456 1.00 94.81 107 ILE A C 1
ATOM 881 O O . ILE A 1 107 ? -7.438 -1.505 -6.353 1.00 94.81 107 ILE A O 1
ATOM 885 N N . TYR A 1 108 ? -8.984 -2.973 -5.615 1.00 95.19 108 TYR A N 1
ATOM 886 C CA . TYR A 1 108 ? -9.056 -3.729 -6.866 1.00 95.19 108 TYR A CA 1
ATOM 887 C C . TYR A 1 108 ? -9.647 -2.905 -8.019 1.00 95.19 108 TYR A C 1
ATOM 889 O O . TYR A 1 108 ? -9.047 -2.872 -9.089 1.00 95.19 108 TYR A O 1
ATOM 897 N N . ASP A 1 109 ? -10.716 -2.136 -7.785 1.00 94.06 109 ASP A N 1
ATOM 898 C CA . ASP A 1 109 ? -11.288 -1.202 -8.767 1.00 94.06 109 ASP A CA 1
ATOM 899 C C . ASP A 1 109 ? -10.221 -0.195 -9.244 1.00 94.06 109 ASP A C 1
ATOM 901 O O . ASP A 1 109 ? -10.138 0.150 -10.426 1.00 94.06 109 ASP A O 1
ATOM 905 N N . TYR A 1 110 ? -9.366 0.280 -8.328 1.00 92.5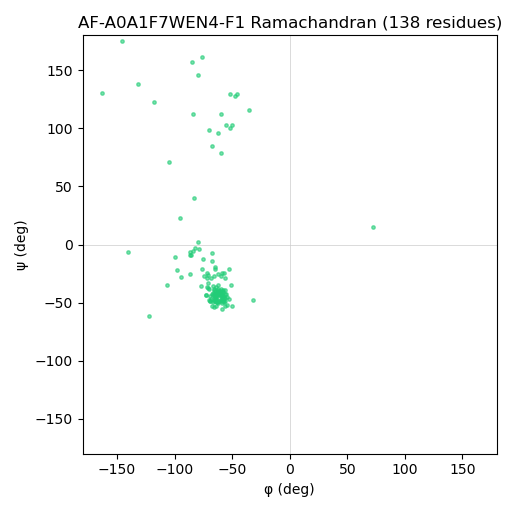0 110 TYR A N 1
ATOM 906 C CA . TYR A 1 110 ? -8.267 1.167 -8.692 1.00 92.50 110 TYR A CA 1
ATOM 907 C C . TYR A 1 110 ? -7.180 0.450 -9.482 1.00 92.50 110 TYR A C 1
ATOM 909 O O . TYR A 1 110 ? -6.783 0.977 -10.519 1.00 92.50 110 TYR A O 1
ATOM 917 N N . ARG A 1 111 ? -6.723 -0.726 -9.032 1.00 93.56 111 ARG A N 1
ATOM 918 C CA . ARG A 1 111 ? -5.766 -1.565 -9.771 1.00 93.56 111 ARG A CA 1
ATOM 919 C C . ARG A 1 111 ? -6.233 -1.756 -11.213 1.00 93.56 111 ARG A C 1
ATOM 921 O O . ARG A 1 111 ? -5.504 -1.421 -12.144 1.00 93.56 111 ARG A O 1
ATOM 928 N N . ASP A 1 112 ? -7.468 -2.209 -11.396 1.00 93.12 112 ASP A N 1
ATOM 929 C CA . ASP A 1 112 ? -8.033 -2.557 -12.704 1.00 93.12 112 ASP A CA 1
ATOM 930 C C . ASP A 1 112 ? -8.109 -1.358 -13.656 1.00 93.12 112 ASP A C 1
ATOM 932 O O . ASP A 1 112 ? -8.009 -1.522 -14.871 1.00 93.12 112 ASP A O 1
ATOM 936 N N . SER A 1 113 ? -8.182 -0.135 -13.120 1.00 91.12 113 SER A N 1
ATOM 937 C CA . SER A 1 113 ? -8.183 1.094 -13.923 1.00 91.12 113 SER A CA 1
ATOM 938 C C . SER A 1 113 ? -6.862 1.389 -14.651 1.00 91.12 113 SER A C 1
ATOM 940 O O . SER A 1 113 ? -6.838 2.258 -15.525 1.00 91.12 113 SER A O 1
ATOM 942 N N . PHE A 1 114 ? -5.761 0.711 -14.303 1.00 85.81 114 PHE A N 1
ATOM 943 C CA . PHE A 1 114 ? -4.448 0.920 -14.929 1.00 85.81 114 PHE A CA 1
ATOM 944 C C . PHE A 1 114 ? -3.632 -0.362 -15.163 1.00 85.81 114 PHE A C 1
ATOM 946 O O . PHE A 1 114 ? -2.576 -0.286 -15.784 1.00 85.81 114 PHE A O 1
ATOM 953 N N . CYS A 1 115 ? -4.088 -1.523 -14.685 1.00 75.25 115 CYS A N 1
ATOM 954 C CA . CYS A 1 115 ? -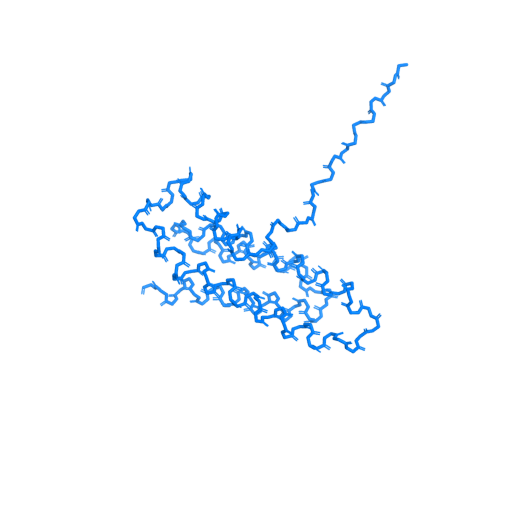3.342 -2.787 -14.729 1.00 75.25 115 CYS A CA 1
ATOM 955 C C . CYS A 1 115 ? -2.987 -3.245 -16.155 1.00 75.25 115 CYS A C 1
ATOM 957 O O . CYS A 1 115 ? -1.981 -3.901 -16.360 1.00 75.25 115 CYS A O 1
ATOM 959 N N . GLN A 1 116 ? -3.770 -2.855 -17.163 1.00 73.56 116 GLN A N 1
ATOM 960 C CA . GLN A 1 116 ? -3.637 -3.369 -18.533 1.00 73.56 116 GLN A CA 1
ATOM 961 C C . GLN A 1 116 ? -2.513 -2.722 -19.363 1.00 73.56 116 GLN A C 1
ATOM 963 O O . GLN A 1 116 ? -2.392 -3.013 -20.551 1.00 73.56 116 GLN A O 1
ATOM 968 N N . SER A 1 117 ? -1.732 -1.798 -18.794 1.00 72.12 117 SER A N 1
ATOM 969 C CA . SER A 1 117 ? -0.770 -1.003 -19.569 1.00 72.12 117 SER A CA 1
ATOM 970 C C . SER A 1 117 ? 0.676 -1.500 -19.530 1.00 72.12 117 SER A C 1
ATOM 972 O O . SER A 1 117 ? 1.449 -1.098 -20.395 1.00 72.12 117 SER A O 1
ATOM 974 N N . ASP A 1 118 ? 1.068 -2.284 -18.521 1.00 86.50 118 ASP A N 1
ATOM 975 C CA . ASP A 1 118 ? 2.471 -2.645 -18.272 1.00 86.50 118 ASP A CA 1
ATOM 976 C C . ASP A 1 118 ? 2.564 -3.865 -17.332 1.00 86.50 118 ASP A C 1
ATOM 978 O O . ASP A 1 118 ? 1.922 -3.876 -16.282 1.00 86.50 118 ASP A O 1
ATOM 982 N N . GLU A 1 119 ? 3.352 -4.880 -17.698 1.00 90.69 119 GLU A N 1
ATOM 983 C CA . GLU A 1 119 ? 3.434 -6.157 -16.964 1.00 90.69 119 GLU A CA 1
ATOM 984 C C . GLU A 1 119 ? 4.046 -6.012 -15.563 1.00 90.69 119 GLU A C 1
ATOM 986 O O . GLU A 1 119 ? 3.592 -6.648 -14.611 1.00 90.69 119 GLU A O 1
ATOM 991 N N . TYR A 1 120 ? 5.028 -5.120 -15.400 1.00 92.38 120 TYR A N 1
ATOM 992 C CA . TYR A 1 120 ? 5.649 -4.858 -14.104 1.00 92.38 120 TYR A CA 1
ATOM 993 C C . TYR A 1 120 ? 4.687 -4.107 -13.191 1.00 92.38 120 TYR A C 1
ATOM 995 O O . TYR A 1 120 ? 4.620 -4.370 -11.989 1.00 92.38 120 TYR A O 1
ATOM 1003 N N . LEU A 1 121 ? 3.908 -3.186 -13.762 1.00 92.69 121 LEU A N 1
ATOM 1004 C CA . LEU A 1 121 ? 2.840 -2.503 -13.043 1.00 92.69 121 LEU A CA 1
ATOM 1005 C C . LEU A 1 121 ? 1.734 -3.472 -12.613 1.00 92.69 121 LEU A C 1
ATOM 1007 O O . LEU A 1 121 ? 1.260 -3.374 -11.480 1.00 92.69 121 LEU A O 1
ATOM 1011 N N . GLU A 1 122 ? 1.338 -4.395 -13.489 1.00 93.94 122 GLU A N 1
ATOM 1012 C CA . GLU A 1 122 ? 0.348 -5.429 -13.190 1.00 93.94 122 GLU A CA 1
ATOM 1013 C C . GLU A 1 122 ? 0.815 -6.351 -12.067 1.00 93.94 122 GLU A C 1
ATOM 1015 O O . GLU A 1 122 ? 0.092 -6.523 -11.078 1.00 93.94 122 GLU A O 1
ATOM 1020 N N . TYR A 1 123 ? 2.039 -6.873 -12.173 1.00 95.06 123 TYR A N 1
ATOM 1021 C CA . TYR A 1 123 ? 2.662 -7.679 -11.128 1.00 95.06 123 TYR A CA 1
ATOM 1022 C C . TYR A 1 123 ? 2.664 -6.937 -9.791 1.00 95.06 123 TYR A C 1
ATOM 1024 O O . TYR A 1 123 ? 2.193 -7.458 -8.775 1.00 95.06 123 TYR A O 1
ATOM 1032 N N . ALA A 1 124 ? 3.157 -5.699 -9.792 1.00 95.56 124 ALA A N 1
ATOM 1033 C CA . ALA A 1 124 ? 3.338 -4.936 -8.573 1.00 95.56 124 ALA A CA 1
ATOM 1034 C C . ALA A 1 124 ? 2.007 -4.601 -7.894 1.00 95.56 124 ALA A C 1
ATOM 1036 O O . ALA A 1 124 ? 1.846 -4.756 -6.680 1.00 95.56 124 ALA A O 1
ATOM 1037 N N . ALA A 1 125 ? 1.037 -4.139 -8.684 1.00 95.94 125 ALA A N 1
ATOM 1038 C CA . ALA A 1 125 ? -0.261 -3.728 -8.176 1.00 95.94 125 ALA A CA 1
ATOM 1039 C C . ALA A 1 125 ? -1.081 -4.927 -7.689 1.00 95.94 125 ALA A C 1
ATOM 1041 O O . ALA A 1 125 ? -1.731 -4.825 -6.649 1.00 95.94 125 ALA A O 1
ATOM 1042 N N . THR A 1 126 ? -1.007 -6.063 -8.388 1.00 96.25 126 THR A N 1
ATOM 1043 C CA . THR A 1 126 ? -1.651 -7.317 -7.972 1.00 96.25 126 THR A CA 1
ATOM 1044 C C . THR A 1 126 ? -1.019 -7.855 -6.695 1.00 96.25 126 THR A C 1
ATOM 1046 O O . THR A 1 126 ? -1.731 -8.071 -5.719 1.00 96.25 126 THR A O 1
ATOM 1049 N N . SER A 1 127 ? 0.313 -7.939 -6.638 1.00 97.19 127 SER A N 1
ATOM 1050 C CA . SER A 1 127 ? 1.041 -8.430 -5.459 1.00 97.19 127 SER A CA 1
ATOM 1051 C C . SER A 1 127 ? 0.730 -7.629 -4.195 1.00 97.19 127 SER A C 1
ATOM 1053 O O . SER A 1 127 ? 0.577 -8.196 -3.112 1.00 97.19 127 SER A O 1
ATOM 1055 N N . LEU A 1 128 ? 0.634 -6.301 -4.312 1.00 97.62 128 LEU A N 1
ATOM 1056 C CA . LEU A 1 128 ? 0.286 -5.447 -3.180 1.00 97.62 128 LEU A CA 1
ATOM 1057 C C . LEU A 1 128 ? -1.200 -5.569 -2.806 1.00 97.62 128 LEU A C 1
ATOM 1059 O O . LEU A 1 128 ? -1.519 -5.653 -1.620 1.00 97.62 128 LEU A O 1
ATOM 1063 N N . ALA A 1 129 ? -2.106 -5.579 -3.788 1.00 96.88 129 ALA A N 1
ATOM 1064 C CA . ALA A 1 129 ? -3.545 -5.684 -3.545 1.00 96.88 129 ALA A CA 1
ATOM 1065 C C . ALA A 1 129 ? -3.928 -7.021 -2.890 1.00 96.88 129 ALA A C 1
ATOM 1067 O O . ALA A 1 129 ? -4.686 -7.023 -1.917 1.00 96.88 129 ALA A O 1
ATOM 1068 N N . ASP A 1 130 ? -3.362 -8.127 -3.374 1.00 97.25 130 ASP A N 1
ATOM 1069 C CA . ASP A 1 130 ? -3.609 -9.468 -2.842 1.00 97.25 130 ASP A CA 1
ATOM 1070 C C . ASP A 1 130 ? -3.098 -9.584 -1.408 1.00 97.25 130 ASP A C 1
ATOM 1072 O O . ASP A 1 130 ? -3.847 -10.003 -0.528 1.00 97.25 130 ASP A O 1
ATOM 1076 N N . PHE A 1 131 ? -1.891 -9.081 -1.126 1.00 97.81 131 PHE A N 1
ATOM 1077 C CA . PHE A 1 131 ? -1.376 -9.028 0.242 1.00 97.81 131 PHE A CA 1
ATOM 1078 C C . PHE A 1 131 ? -2.282 -8.218 1.181 1.00 97.81 131 PHE A C 1
ATOM 1080 O O . PHE A 1 131 ? -2.567 -8.655 2.296 1.00 97.81 131 PHE A O 1
ATOM 1087 N N . ILE A 1 132 ? -2.756 -7.040 0.754 1.00 96.38 132 ILE A N 1
ATOM 1088 C CA . ILE A 1 132 ? -3.674 -6.227 1.569 1.00 96.38 132 ILE A CA 1
ATOM 1089 C C . ILE A 1 132 ? -4.974 -6.995 1.830 1.00 96.38 132 ILE A C 1
ATOM 1091 O O . ILE A 1 132 ? -5.466 -6.998 2.958 1.00 96.38 132 ILE A O 1
ATOM 1095 N N . SER A 1 133 ? -5.520 -7.653 0.806 1.00 95.44 133 SER A N 1
ATOM 1096 C CA . SER A 1 133 ? -6.718 -8.482 0.929 1.00 95.44 133 SER A CA 1
ATOM 1097 C C . SER A 1 133 ? -6.502 -9.601 1.952 1.00 95.44 133 SER A C 1
ATOM 1099 O O . SER A 1 133 ? -7.211 -9.667 2.956 1.00 95.44 133 SER A O 1
ATOM 1101 N N . GLU A 1 134 ? -5.464 -10.418 1.776 1.00 95.44 134 GLU A N 1
ATOM 1102 C CA . GLU A 1 134 ? -5.106 -11.504 2.694 1.00 95.44 134 GLU A CA 1
ATOM 1103 C C . GLU A 1 134 ? -4.905 -11.011 4.129 1.00 95.44 134 GLU A C 1
ATOM 1105 O O . GLU A 1 134 ? -5.389 -11.631 5.080 1.00 95.44 134 GLU A O 1
ATOM 1110 N N . LEU A 1 135 ? -4.240 -9.871 4.311 1.00 94.62 135 LEU A N 1
ATOM 1111 C CA . LEU A 1 135 ? -4.009 -9.293 5.630 1.00 94.62 135 LEU A CA 1
ATOM 1112 C C . LEU A 1 135 ? -5.324 -8.915 6.330 1.00 94.62 135 LEU A C 1
ATOM 1114 O O . LEU A 1 135 ? -5.488 -9.185 7.520 1.00 94.62 135 LEU A O 1
ATOM 1118 N N . LEU A 1 136 ? -6.281 -8.343 5.593 1.00 92.00 136 LEU A N 1
ATOM 1119 C CA . LEU A 1 136 ? -7.588 -7.950 6.130 1.00 92.00 136 LEU A CA 1
ATOM 1120 C C . LEU A 1 136 ? -8.471 -9.138 6.533 1.00 92.00 136 LEU A C 1
ATOM 1122 O O . LEU A 1 136 ? -9.295 -9.001 7.445 1.00 92.00 136 LEU A O 1
ATOM 1126 N N . TYR A 1 137 ? -8.313 -10.291 5.881 1.00 89.56 137 TYR A N 1
ATOM 1127 C CA . TYR A 1 137 ? -9.090 -11.495 6.196 1.00 89.56 137 TYR A CA 1
ATOM 1128 C C . TYR A 1 137 ? -8.379 -12.441 7.173 1.00 89.56 137 TYR A C 1
ATOM 1130 O O . TYR A 1 137 ? -9.058 -13.103 7.957 1.00 89.56 137 TYR A O 1
ATOM 1138 N N . SER A 1 138 ? -7.043 -12.463 7.205 1.00 85.44 138 SER A N 1
ATOM 1139 C CA . SER A 1 138 ? -6.247 -13.356 8.069 1.00 85.44 138 SER A CA 1
ATOM 1140 C C . SER A 1 138 ? -6.183 -12.942 9.542 1.00 85.44 138 SER A C 1
ATOM 1142 O O . SER A 1 138 ? -5.889 -13.776 10.395 1.00 85.44 138 SER A O 1
ATOM 1144 N N . LYS A 1 139 ? -6.445 -11.671 9.862 1.00 68.00 139 LYS A N 1
ATOM 1145 C CA . LYS A 1 139 ? -6.425 -11.130 11.235 1.00 68.00 139 LYS A CA 1
ATOM 1146 C C . LYS A 1 139 ? -7.812 -11.095 11.899 1.00 68.00 139 LYS A C 1
ATOM 1148 O O . LYS A 1 139 ? -8.030 -10.301 12.813 1.00 68.00 139 LYS A O 1
ATOM 1153 N N . SER A 1 140 ? -8.737 -11.933 11.417 1.00 53.44 140 SER A N 1
ATOM 1154 C CA . SER A 1 140 ? -10.111 -12.075 11.932 1.00 53.44 140 SER A CA 1
ATOM 1155 C C . SER A 1 140 ? -10.201 -13.006 13.132 1.00 53.44 140 SER A C 1
ATOM 1157 O O . SER A 1 140 ? -9.528 -14.058 13.106 1.00 53.44 140 SER A O 1
#

Sequence (140 aa):
MDFEKRKLVKPKDESKIIDESMYVDLCVNYALNTGWVQPEQKNILTEQYLKPIYKKYTEVLDEVKSEVAADTDAETRIKIITKRLGHILERTRRIGSTDRNNITREIYDYRDSFCQSDEYLEYAATSLADFISELLYSKS

Foldseek 3Di:
DDPDPPPPPPPPLALPCPDLVVLLCLLLVLCVVVVLDDPVCSVVCNPLASVVLRVQLVVLLVVLLVVLVPPPCSVVVSRVLNSLSSVLSSLCSCLSHPCLVVSLVVLVVSLVVPLPPDPSSVSSSCSSSVVNNCSSPVVD

Secondary structure (DSSP, 8-state):
-------------S----SHHHHHHHHHHHHHHTTSS-GGGHHHHIIIIIHHHHHHHHHHHHHHHHHHTTSTTHHHHHHHHHHHHHHHHHHGGGTTSS-HHHHHHHHHHHHHTTGGG-HHHHHHHHHHHHHHHHHHHHT-

pLDDT: mean 86.1, std 15.84, range [36.31, 97.88]

Organism: NCBI:txid1802424

Radius of gyration: 16.96 Å; Cα contacts (8 Å, |Δi|>4): 122; chains: 1; bounding box: 34×56×44 Å